Protein AF-A0A165XAU0-F1 (afdb_monomer)

Solvent-accessible surface area (backbone atoms only — not comparable to full-atom values): 6701 Å² total; per-residue (Å²): 110,73,64,59,59,51,52,46,55,53,52,50,53,55,45,64,75,56,55,39,90,83,58,36,42,53,54,68,61,39,50,52,51,51,55,51,48,55,46,51,44,26,53,70,57,78,36,77,82,84,72,88,49,57,81,62,61,66,69,46,90,59,68,59,83,69,50,54,63,52,51,51,50,26,71,75,38,46,36,37,52,65,27,52,52,53,53,51,51,51,53,57,48,43,51,53,51,52,54,53,50,51,52,53,54,53,52,53,52,57,54,57,65,62,76,76,112

Organism: NCBI:txid33936

Secondary structure (DSSP, 8-state):
-HHHHHHHHHHHHHHHHH-BTTTBPPHHHHHHHHHHHHHHHHHHTT-------HHHHTT-SS--TTHHHHHHHHHH-T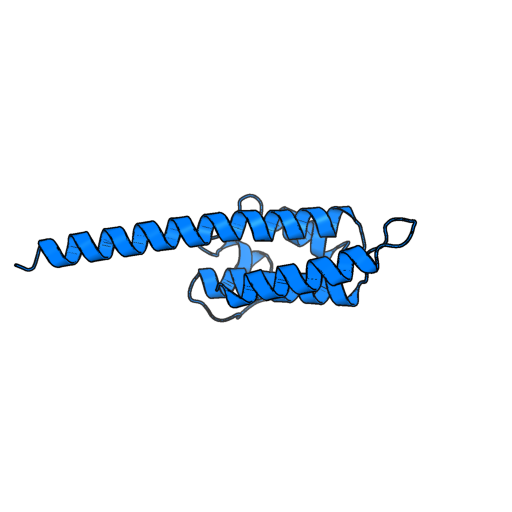TBHHHHHHHHHHHHHHHHHHHHHHHHHHHHHHHHTTS--

Sequence (117 aa):
MPKLFKQWKEIQTEIQRTITKPFKMDRQKMMTGICLYIQLLYWLNEKPVHSLQLDEIKKLDIAPVNIEDRLTFILKKPTQYHAYIQLNELFTETEKLFYKHQAIKKAKQKGASKNSG

InterPro domains:
  IPR048427 YpoC-like [PF21747] (1-106)

pLDDT: mean 90.18, std 9.64, range [44.5, 97.5]

Mean predicted aligned error: 5.05 Å

Radius of gyration: 16.58 Å; Cα contacts (8 Å, |Δi|>4): 100; chains: 1; bounding box: 41×24×54 Å

Structure (mmCIF, N/CA/C/O backbone):
data_AF-A0A165XAU0-F1
#
_entry.id   AF-A0A165XAU0-F1
#
loop_
_atom_site.group_PDB
_atom_site.id
_atom_site.type_symbol
_atom_site.label_atom_id
_atom_site.label_alt_id
_atom_site.label_comp_id
_atom_site.label_asym_id
_atom_site.label_entity_id
_atom_site.label_seq_id
_atom_site.pdbx_PDB_ins_code
_atom_site.Cartn_x
_atom_site.Cartn_y
_atom_site.Cartn_z
_atom_site.occupancy
_atom_site.B_iso_or_equiv
_atom_site.auth_seq_id
_atom_site.auth_comp_id
_atom_site.auth_asym_id
_atom_site.auth_atom_id
_atom_site.pdbx_PDB_model_num
ATOM 1 N N . MET A 1 1 ? 0.269 3.967 11.991 1.00 78.00 1 MET A N 1
ATOM 2 C CA . MET A 1 1 ? -0.138 4.476 10.662 1.00 78.00 1 MET A CA 1
ATOM 3 C C . MET A 1 1 ? 0.683 5.626 10.110 1.00 78.00 1 MET A C 1
ATOM 5 O O . MET A 1 1 ? 1.213 5.431 9.024 1.00 78.00 1 MET A O 1
ATOM 9 N N . PRO A 1 2 ? 0.886 6.762 10.806 1.00 82.44 2 PRO A N 1
ATOM 10 C CA . PRO A 1 2 ? 1.657 7.886 10.249 1.00 82.44 2 PRO A CA 1
ATOM 11 C C . PRO A 1 2 ? 3.062 7.503 9.750 1.00 82.44 2 PRO A C 1
ATOM 13 O O . PRO A 1 2 ? 3.530 8.020 8.741 1.00 82.44 2 PRO A O 1
ATOM 16 N N . LYS A 1 3 ? 3.706 6.528 10.412 1.00 90.62 3 LYS A N 1
ATOM 17 C CA . LYS A 1 3 ? 5.005 5.976 10.003 1.00 90.62 3 LYS A CA 1
ATOM 18 C C . LYS A 1 3 ? 4.988 5.346 8.602 1.00 90.62 3 LYS A C 1
ATOM 20 O O . LYS A 1 3 ? 5.909 5.603 7.842 1.00 90.62 3 LYS A O 1
ATOM 25 N N . LEU A 1 4 ? 3.951 4.581 8.242 1.00 90.19 4 LEU A N 1
ATOM 26 C CA . LEU A 1 4 ? 3.880 3.907 6.936 1.00 90.19 4 LEU A CA 1
ATOM 27 C C . LEU A 1 4 ? 3.724 4.926 5.797 1.00 90.19 4 LEU A C 1
ATOM 29 O O . LEU A 1 4 ? 4.402 4.819 4.783 1.00 90.19 4 LEU A O 1
ATOM 33 N N . PHE A 1 5 ? 2.908 5.968 5.989 1.00 91.25 5 PHE A N 1
ATOM 34 C CA . PHE A 1 5 ? 2.801 7.065 5.020 1.00 91.25 5 PHE A CA 1
ATOM 35 C C . PHE A 1 5 ? 4.117 7.835 4.873 1.00 91.25 5 PHE A C 1
ATOM 37 O O . PHE A 1 5 ? 4.505 8.191 3.762 1.00 91.25 5 PHE A O 1
ATOM 44 N N . LYS A 1 6 ? 4.837 8.0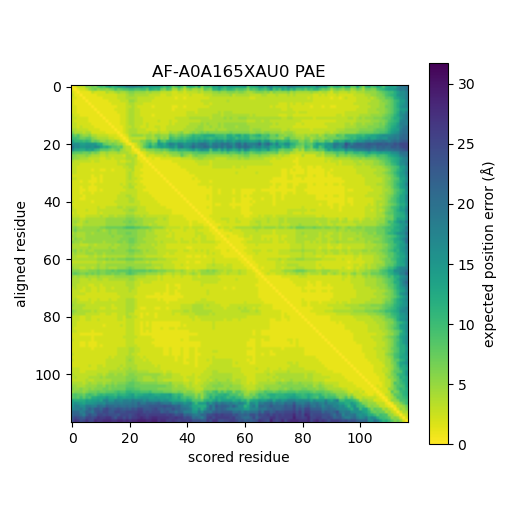61 5.979 1.00 93.94 6 LYS A N 1
ATOM 45 C CA . LYS A 1 6 ? 6.168 8.679 5.942 1.00 93.94 6 LYS A CA 1
ATOM 46 C C . LYS A 1 6 ? 7.163 7.823 5.147 1.00 93.94 6 LYS A C 1
ATOM 48 O O . LYS A 1 6 ? 7.823 8.350 4.259 1.00 93.94 6 LYS A O 1
ATOM 53 N N . GLN A 1 7 ? 7.207 6.516 5.407 1.00 94.50 7 GLN A N 1
ATOM 54 C CA . GLN A 1 7 ? 8.068 5.582 4.674 1.00 94.50 7 GLN A CA 1
ATOM 55 C C . GLN A 1 7 ? 7.739 5.554 3.177 1.00 94.50 7 GLN A C 1
ATOM 57 O O . GLN A 1 7 ? 8.646 5.506 2.352 1.00 94.50 7 GLN A O 1
ATOM 62 N N . TRP A 1 8 ? 6.457 5.646 2.805 1.00 95.88 8 TRP A N 1
ATOM 63 C CA . TRP A 1 8 ? 6.083 5.758 1.396 1.00 95.88 8 TRP A CA 1
ATOM 64 C C . TRP A 1 8 ? 6.638 7.035 0.762 1.00 95.88 8 TRP A C 1
ATOM 66 O O . TRP A 1 8 ? 7.215 6.963 -0.315 1.00 95.88 8 TRP A O 1
ATOM 76 N N . LYS A 1 9 ? 6.542 8.190 1.434 1.00 94.38 9 LYS A N 1
ATOM 77 C CA . LYS A 1 9 ? 7.098 9.462 0.928 1.00 94.38 9 LYS A CA 1
ATOM 78 C C . LYS A 1 9 ? 8.619 9.402 0.730 1.00 94.38 9 LYS A C 1
ATOM 80 O O . LYS A 1 9 ? 9.134 9.959 -0.241 1.00 94.38 9 LYS A O 1
ATOM 85 N N . GLU A 1 10 ? 9.330 8.711 1.617 1.00 94.38 10 GLU A N 1
ATOM 86 C CA . GLU A 1 10 ? 10.775 8.469 1.498 1.00 94.38 10 GLU A CA 1
ATOM 87 C C . GLU A 1 10 ? 11.083 7.613 0.257 1.00 94.38 10 GLU A C 1
ATOM 89 O O . GLU A 1 10 ? 11.812 8.057 -0.631 1.00 94.38 10 GLU A O 1
ATOM 94 N N . ILE A 1 11 ? 10.425 6.455 0.120 1.00 92.62 11 ILE A N 1
ATOM 95 C CA . ILE A 1 11 ? 10.565 5.566 -1.048 1.00 92.62 11 ILE A CA 1
ATOM 96 C C . ILE A 1 11 ? 10.186 6.292 -2.342 1.00 92.62 11 ILE A C 1
ATOM 98 O O . ILE A 1 11 ? 10.890 6.185 -3.341 1.00 92.62 11 ILE A O 1
ATOM 102 N N . GLN A 1 12 ? 9.100 7.065 -2.337 1.00 91.75 12 GLN A N 1
ATOM 103 C CA . GLN A 1 12 ? 8.640 7.843 -3.483 1.00 91.75 12 GLN A CA 1
ATOM 104 C C . GLN A 1 12 ? 9.726 8.806 -3.970 1.00 91.75 12 GLN A C 1
ATOM 106 O O . GLN A 1 12 ? 9.960 8.913 -5.173 1.00 91.75 12 GLN A O 1
ATOM 111 N N . THR A 1 13 ? 10.407 9.480 -3.043 1.00 91.75 13 THR A N 1
ATOM 112 C CA . THR A 1 13 ? 11.494 10.411 -3.362 1.00 91.75 13 THR A CA 1
ATOM 113 C C . THR A 1 13 ? 12.665 9.680 -4.020 1.00 91.75 13 THR A C 1
ATOM 115 O O . THR A 1 13 ? 13.217 10.145 -5.016 1.00 91.75 13 THR A O 1
ATOM 118 N N . GLU A 1 14 ? 13.036 8.506 -3.510 1.00 90.25 14 GLU A N 1
ATOM 119 C CA . GLU A 1 14 ? 14.095 7.681 -4.103 1.00 90.25 14 GLU A CA 1
ATOM 120 C C . GLU A 1 14 ? 13.717 7.123 -5.476 1.00 90.25 14 GLU A C 1
ATOM 122 O O . GLU A 1 14 ? 14.539 7.087 -6.394 1.00 90.25 14 GLU A O 1
ATOM 127 N N . ILE A 1 15 ? 12.464 6.697 -5.627 1.00 87.69 15 ILE A N 1
ATOM 128 C CA . ILE A 1 15 ? 11.911 6.243 -6.895 1.00 87.69 15 ILE A CA 1
ATOM 129 C C . ILE A 1 15 ? 12.033 7.369 -7.921 1.00 87.69 15 ILE A C 1
ATOM 131 O O . ILE A 1 15 ? 12.637 7.160 -8.965 1.00 87.69 15 ILE A O 1
ATOM 135 N N . GLN A 1 16 ? 11.546 8.571 -7.602 1.00 87.88 16 GLN A N 1
ATOM 136 C CA . GLN A 1 16 ? 11.575 9.729 -8.499 1.00 87.88 16 GLN A CA 1
ATOM 137 C C . GLN A 1 16 ? 12.996 10.106 -8.940 1.00 8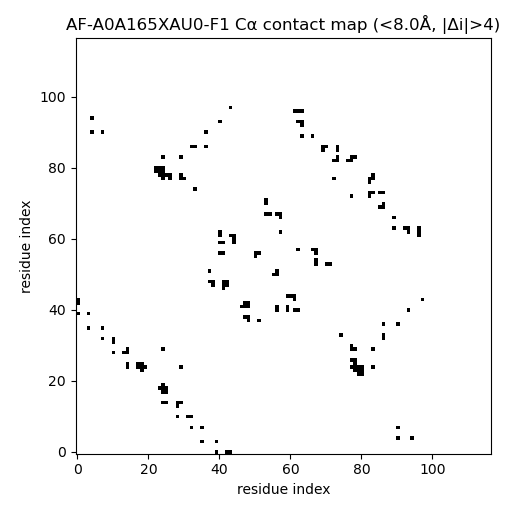7.88 16 GLN A C 1
ATOM 139 O O . GLN A 1 16 ? 13.200 10.441 -10.103 1.00 87.88 16 GLN A O 1
ATOM 144 N N . ARG A 1 17 ? 13.988 9.982 -8.049 1.00 87.62 17 ARG A N 1
ATOM 145 C CA . ARG A 1 17 ? 15.410 10.219 -8.366 1.00 87.62 17 ARG A CA 1
ATOM 146 C C . ARG A 1 17 ? 16.010 9.194 -9.328 1.00 87.62 17 ARG A C 1
ATOM 148 O O . ARG A 1 17 ? 17.012 9.484 -9.968 1.00 87.62 17 ARG A O 1
ATOM 155 N N . THR A 1 18 ? 15.435 7.996 -9.398 1.00 83.31 18 THR A N 1
ATOM 156 C CA . THR A 1 18 ? 15.967 6.866 -10.175 1.00 83.31 18 THR A CA 1
ATOM 157 C C . THR A 1 18 ? 15.164 6.572 -11.442 1.00 83.31 18 THR A C 1
ATOM 159 O O . THR A 1 18 ? 15.521 5.655 -12.181 1.00 83.31 18 THR A O 1
ATOM 162 N N . ILE A 1 19 ? 14.116 7.355 -11.736 1.00 80.50 19 ILE A N 1
ATOM 163 C CA . ILE A 1 19 ? 13.366 7.251 -12.994 1.00 80.50 19 ILE A CA 1
ATOM 164 C C . ILE A 1 19 ? 14.304 7.600 -14.149 1.00 80.50 19 ILE A C 1
ATOM 166 O O . ILE A 1 19 ? 14.674 8.756 -14.349 1.00 80.50 19 ILE A O 1
ATOM 170 N N . THR A 1 20 ? 14.661 6.596 -14.943 1.00 74.12 20 THR A N 1
ATOM 171 C CA . THR A 1 20 ? 15.450 6.771 -16.164 1.00 74.12 20 THR A CA 1
ATOM 172 C C . THR A 1 20 ? 14.560 6.627 -17.389 1.00 74.12 20 THR A C 1
ATOM 174 O O . THR A 1 20 ? 13.584 5.871 -17.384 1.00 74.12 20 THR A O 1
ATOM 177 N N . LYS A 1 21 ? 14.881 7.359 -18.465 1.00 69.50 21 LYS A N 1
ATOM 178 C CA . LYS A 1 21 ? 14.269 7.094 -19.772 1.00 69.50 21 LYS A CA 1
ATOM 179 C C . LYS A 1 21 ? 14.712 5.699 -20.240 1.00 69.50 21 LYS A C 1
ATOM 181 O O . LYS A 1 21 ? 15.911 5.429 -20.193 1.00 69.50 21 LYS A O 1
ATOM 186 N N . PRO A 1 22 ? 13.797 4.833 -20.710 1.00 71.06 22 PRO A N 1
ATOM 187 C CA . PRO A 1 22 ? 12.355 5.038 -20.898 1.00 71.06 22 PRO A CA 1
ATOM 188 C C . PRO A 1 22 ? 11.542 4.734 -19.622 1.00 71.06 22 PRO A C 1
ATOM 190 O O . PRO A 1 22 ? 11.306 3.567 -19.336 1.00 71.06 22 PRO A O 1
ATOM 193 N N . PHE A 1 23 ? 11.122 5.774 -18.881 1.00 80.31 23 PHE A N 1
ATOM 194 C CA . PHE A 1 23 ? 10.323 5.774 -17.634 1.00 80.31 23 PHE A CA 1
ATOM 195 C C . PHE A 1 23 ? 10.209 4.433 -16.885 1.00 80.31 23 PHE A C 1
ATOM 197 O O . PHE A 1 23 ? 9.111 3.957 -16.579 1.00 80.31 23 PHE A O 1
ATOM 204 N N . LYS A 1 24 ? 11.352 3.804 -16.606 1.00 84.69 24 LYS A N 1
ATOM 205 C CA . LYS A 1 24 ? 11.398 2.484 -15.984 1.00 84.69 24 LYS A CA 1
ATOM 206 C C . LYS A 1 24 ? 11.617 2.673 -14.498 1.00 84.69 24 LYS A C 1
ATOM 208 O O . LYS A 1 24 ? 12.567 3.334 -14.085 1.00 84.69 24 LYS A O 1
ATOM 213 N N . MET A 1 25 ? 10.733 2.088 -13.702 1.00 88.19 25 MET A N 1
ATOM 214 C CA . MET A 1 25 ? 10.821 2.184 -12.252 1.00 88.19 25 MET A CA 1
ATOM 215 C C . MET A 1 25 ? 11.827 1.164 -11.716 1.00 88.19 25 MET A C 1
ATOM 217 O O . MET A 1 25 ? 11.899 0.030 -12.203 1.00 88.19 25 MET A O 1
ATOM 221 N N . ASP A 1 26 ? 12.561 1.550 -10.675 1.00 91.19 26 ASP A N 1
ATOM 222 C CA . ASP A 1 26 ? 13.392 0.634 -9.896 1.00 91.19 26 ASP A CA 1
ATOM 223 C C . ASP A 1 26 ? 12.514 -0.471 -9.288 1.00 91.19 26 ASP A C 1
ATOM 225 O O . ASP A 1 26 ? 11.614 -0.213 -8.482 1.00 91.19 26 ASP A O 1
ATOM 229 N N . ARG A 1 27 ? 12.773 -1.720 -9.693 1.00 92.00 27 ARG A N 1
ATOM 230 C CA . ARG A 1 27 ? 11.977 -2.878 -9.273 1.00 92.00 27 ARG A CA 1
ATOM 231 C C . ARG A 1 27 ? 12.019 -3.074 -7.764 1.00 92.00 27 ARG A C 1
ATOM 233 O O . ARG A 1 27 ? 10.986 -3.380 -7.178 1.00 92.00 27 ARG A O 1
ATOM 240 N N . GLN A 1 28 ? 13.186 -2.919 -7.146 1.00 93.19 28 GLN A N 1
ATOM 241 C CA . GLN A 1 28 ? 13.347 -3.156 -5.718 1.00 93.19 28 GLN A CA 1
ATOM 242 C C . GLN A 1 28 ? 12.538 -2.135 -4.922 1.00 93.19 28 GLN A C 1
ATOM 244 O O . GLN A 1 28 ? 11.770 -2.514 -4.042 1.00 93.19 28 GLN A O 1
ATOM 249 N N . LYS A 1 29 ? 12.632 -0.852 -5.282 1.00 93.62 29 LYS A N 1
ATOM 250 C CA . LYS A 1 29 ? 11.871 0.214 -4.618 1.00 93.62 29 LYS A CA 1
ATOM 251 C C . LYS A 1 29 ? 10.364 0.056 -4.818 1.00 93.62 29 LYS A C 1
ATOM 253 O O . LYS A 1 29 ? 9.602 0.215 -3.866 1.00 93.62 29 LYS A O 1
ATOM 258 N N . MET A 1 30 ? 9.934 -0.324 -6.022 1.00 95.75 30 MET A N 1
ATOM 259 C CA . MET A 1 30 ? 8.525 -0.607 -6.306 1.00 95.75 30 MET A CA 1
ATOM 260 C C . MET A 1 30 ? 7.995 -1.778 -5.479 1.00 95.75 30 MET A C 1
ATOM 262 O O . MET A 1 30 ? 6.936 -1.656 -4.868 1.00 95.75 30 MET A O 1
ATOM 266 N N . MET A 1 31 ? 8.743 -2.880 -5.381 1.00 96.06 31 MET A N 1
ATOM 267 C CA . MET A 1 31 ? 8.355 -4.010 -4.531 1.00 96.06 31 MET A CA 1
ATOM 268 C C . MET A 1 31 ? 8.286 -3.618 -3.053 1.00 96.06 31 MET A C 1
ATOM 270 O O . MET A 1 31 ? 7.322 -3.980 -2.381 1.00 96.06 31 MET A O 1
ATOM 274 N N . THR A 1 32 ? 9.239 -2.825 -2.554 1.00 96.06 32 THR A N 1
ATOM 275 C CA . THR A 1 32 ? 9.180 -2.286 -1.186 1.00 96.06 32 THR A CA 1
ATOM 276 C C . THR A 1 32 ? 7.914 -1.453 -0.973 1.00 96.06 32 THR A C 1
ATOM 278 O O . THR A 1 32 ? 7.226 -1.639 0.030 1.00 96.06 32 THR A O 1
ATOM 281 N N . GLY A 1 33 ? 7.560 -0.587 -1.927 1.00 96.75 33 GLY A N 1
ATOM 282 C CA . GLY A 1 33 ? 6.325 0.198 -1.892 1.00 96.75 33 GLY A CA 1
ATOM 283 C C . GLY A 1 33 ? 5.061 -0.667 -1.854 1.00 96.75 33 GLY A C 1
ATOM 284 O O . GLY A 1 33 ? 4.167 -0.413 -1.051 1.00 96.75 33 GLY A O 1
ATOM 285 N N . ILE A 1 34 ? 5.005 -1.729 -2.662 1.00 97.06 34 ILE A N 1
ATOM 286 C CA . ILE A 1 34 ? 3.886 -2.685 -2.685 1.00 97.06 34 ILE A CA 1
ATOM 287 C C . ILE A 1 34 ? 3.754 -3.403 -1.336 1.00 97.06 34 ILE A C 1
ATOM 289 O O . ILE A 1 34 ? 2.667 -3.445 -0.762 1.00 97.06 34 ILE A O 1
ATOM 293 N N . CYS A 1 35 ? 4.855 -3.925 -0.788 1.00 96.00 35 CYS A N 1
ATOM 294 C CA . CYS A 1 35 ? 4.853 -4.582 0.521 1.00 96.00 35 CYS A CA 1
ATOM 295 C C . CYS A 1 35 ? 4.414 -3.628 1.638 1.00 96.00 35 CYS A C 1
ATOM 297 O O . CYS A 1 35 ? 3.678 -4.020 2.545 1.00 96.00 35 CYS A O 1
ATOM 299 N N . LEU A 1 36 ? 4.863 -2.371 1.585 1.00 96.75 36 LEU A N 1
ATOM 300 C CA . LEU A 1 36 ? 4.464 -1.331 2.529 1.00 96.75 36 LEU A CA 1
ATOM 301 C C . LEU A 1 36 ? 2.963 -1.034 2.433 1.00 96.75 36 LEU A C 1
ATOM 303 O O . LEU A 1 36 ? 2.297 -0.851 3.452 1.00 96.75 36 LEU A O 1
ATOM 307 N N . TYR A 1 37 ? 2.426 -1.027 1.217 1.00 97.50 37 TYR A N 1
ATOM 308 C CA . TYR A 1 37 ? 1.017 -0.771 0.973 1.00 97.50 37 TYR A CA 1
ATOM 309 C C . TYR A 1 37 ? 0.112 -1.912 1.457 1.00 97.50 37 TYR A C 1
ATOM 311 O O . TYR A 1 37 ? -0.898 -1.665 2.113 1.00 97.50 37 TYR A O 1
ATOM 319 N N . ILE A 1 38 ? 0.495 -3.170 1.222 1.00 96.44 38 ILE A N 1
ATOM 320 C CA . ILE A 1 38 ? -0.253 -4.327 1.740 1.00 96.44 38 ILE A CA 1
ATOM 321 C C . ILE A 1 38 ? -0.278 -4.301 3.272 1.00 96.44 38 ILE A C 1
ATOM 323 O O . ILE A 1 38 ? -1.336 -4.472 3.876 1.00 96.44 38 ILE A O 1
ATOM 327 N N . GLN A 1 39 ? 0.859 -4.008 3.913 1.00 95.81 39 GLN A N 1
ATOM 328 C CA . GLN A 1 39 ? 0.904 -3.801 5.362 1.00 95.81 39 GLN A CA 1
ATOM 329 C C . GLN A 1 39 ? -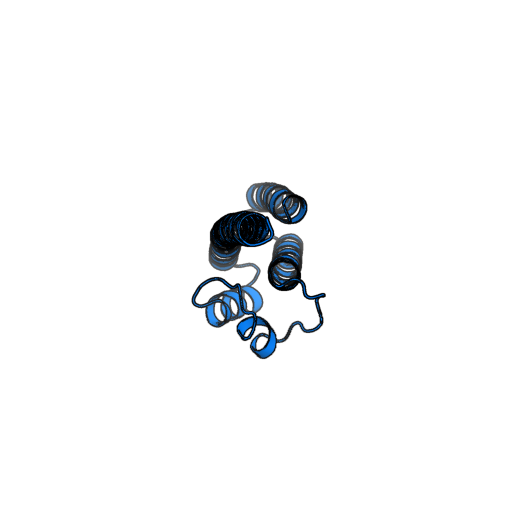0.066 -2.697 5.792 1.00 95.81 39 GLN A C 1
ATOM 331 O O . GLN A 1 39 ? -0.863 -2.910 6.702 1.00 95.81 39 GLN A O 1
ATOM 336 N N . LEU A 1 40 ? -0.032 -1.537 5.130 1.00 96.06 40 LEU A N 1
ATOM 337 C CA . LEU A 1 40 ? -0.934 -0.425 5.420 1.00 96.06 40 LEU A CA 1
ATOM 338 C C . LEU A 1 40 ? -2.410 -0.851 5.382 1.00 96.06 40 LEU A C 1
ATOM 340 O O . LEU A 1 40 ? -3.152 -0.486 6.289 1.00 96.06 40 LEU A O 1
ATOM 344 N N . LEU A 1 41 ? -2.837 -1.631 4.387 1.00 95.81 41 LEU A N 1
ATOM 345 C CA . LEU A 1 41 ? -4.217 -2.118 4.308 1.00 95.81 41 LEU A CA 1
ATOM 346 C C . LEU A 1 41 ? -4.591 -3.002 5.503 1.00 95.81 41 LEU A C 1
ATOM 348 O O . LEU A 1 41 ? -5.604 -2.752 6.153 1.00 95.81 41 LEU A O 1
ATOM 352 N N . TYR A 1 42 ? -3.770 -3.996 5.841 1.00 96.50 42 TYR A N 1
ATOM 353 C CA . TYR A 1 42 ? -4.064 -4.890 6.967 1.00 96.50 42 TYR A CA 1
ATOM 354 C C . TYR A 1 42 ? -4.102 -4.151 8.302 1.00 96.50 42 TYR A C 1
ATOM 356 O O . TYR A 1 42 ? -5.084 -4.250 9.040 1.00 96.50 42 TYR A O 1
ATOM 364 N N . TRP A 1 43 ? -3.089 -3.325 8.573 1.00 94.88 43 TRP A N 1
ATOM 365 C CA . TRP A 1 43 ? -3.036 -2.538 9.802 1.00 94.88 43 TRP A CA 1
ATOM 366 C C . TRP A 1 43 ? -4.202 -1.548 9.907 1.00 94.88 43 TRP A C 1
ATOM 368 O O . TRP A 1 43 ? -4.614 -1.216 11.017 1.00 94.88 43 TRP A O 1
ATOM 378 N N . LEU A 1 44 ? -4.741 -1.056 8.780 1.00 94.19 44 LEU A N 1
ATOM 379 C CA . LEU A 1 44 ? -5.873 -0.119 8.779 1.00 94.19 44 LEU A CA 1
ATOM 380 C C . LEU A 1 44 ? -7.145 -0.806 9.258 1.00 94.19 44 LEU A C 1
ATOM 382 O O . LEU A 1 44 ? -7.982 -0.182 9.900 1.00 94.19 44 LEU A O 1
ATOM 386 N N . ASN A 1 45 ? -7.234 -2.098 8.977 1.00 94.69 45 ASN A N 1
ATOM 387 C CA . ASN A 1 45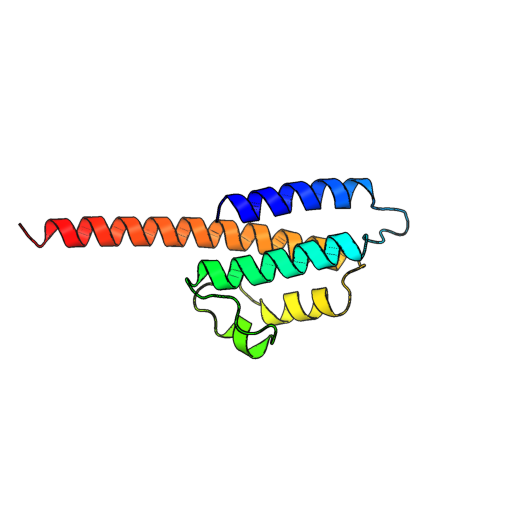 ? -8.311 -2.981 9.381 1.00 94.69 45 ASN A CA 1
ATOM 388 C C . ASN A 1 45 ? -8.036 -3.657 10.732 1.00 94.69 45 ASN A C 1
ATOM 390 O O . ASN A 1 45 ? -8.693 -4.640 11.054 1.00 94.69 45 ASN A O 1
ATOM 394 N N . GLU A 1 46 ? -7.054 -3.162 11.499 1.00 93.69 46 GLU A N 1
ATOM 395 C CA . GLU A 1 46 ? -6.659 -3.692 12.812 1.00 93.69 46 GLU A CA 1
ATOM 396 C C . GLU A 1 46 ? -6.303 -5.197 12.775 1.00 93.69 46 GLU A C 1
ATOM 398 O O . GLU A 1 46 ? -6.426 -5.910 13.769 1.00 93.69 46 GLU A O 1
ATOM 403 N N . LYS A 1 47 ? -5.826 -5.685 11.621 1.00 94.31 47 LYS A N 1
ATOM 404 C CA . LYS A 1 47 ? -5.434 -7.082 11.390 1.00 94.31 47 LYS A CA 1
ATOM 405 C C . LYS A 1 47 ? -3.926 -7.167 11.119 1.00 94.31 47 LYS A C 1
ATOM 407 O O . LYS A 1 47 ? -3.382 -6.293 10.440 1.00 94.31 47 LYS A O 1
ATOM 412 N N . PRO A 1 48 ? -3.224 -8.212 11.592 1.00 93.75 48 PRO A N 1
ATOM 413 C CA . PRO A 1 48 ? -1.892 -8.509 11.084 1.00 93.75 48 PRO A CA 1
ATOM 414 C C . PRO A 1 48 ? -1.979 -8.955 9.618 1.00 93.75 48 PRO A C 1
ATOM 416 O O . PRO A 1 48 ? -3.011 -9.461 9.159 1.00 93.75 48 PRO A O 1
ATOM 419 N N . VAL A 1 49 ? -0.874 -8.800 8.886 1.00 94.69 49 VAL A N 1
ATOM 420 C CA . VAL A 1 49 ? -0.754 -9.370 7.539 1.00 94.69 49 VAL A CA 1
ATOM 421 C C . VAL A 1 49 ? -0.779 -10.890 7.665 1.00 94.69 49 VAL A C 1
ATOM 423 O O . VAL A 1 49 ? 0.154 -11.478 8.203 1.00 94.69 49 VAL A O 1
ATOM 426 N N . HIS A 1 50 ? -1.845 -11.515 7.176 1.00 91.00 50 HIS A N 1
ATOM 427 C CA . HIS A 1 50 ? -2.021 -12.970 7.222 1.00 91.00 50 HIS A CA 1
ATOM 428 C C . HIS A 1 50 ? -2.116 -13.603 5.830 1.00 91.00 50 HIS A C 1
ATOM 430 O O . HIS A 1 50 ? -1.979 -14.815 5.700 1.00 91.00 50 HIS A O 1
ATOM 436 N N . SER A 1 51 ? -2.326 -12.800 4.783 1.00 92.19 51 SER A N 1
ATOM 437 C CA . SER A 1 51 ? -2.375 -13.273 3.402 1.00 92.19 51 SER A CA 1
ATOM 438 C C . SER A 1 51 ? -1.870 -12.205 2.435 1.00 92.19 51 SER A C 1
ATOM 440 O O . SER A 1 51 ? -2.055 -11.008 2.649 1.00 92.19 51 SER A O 1
ATOM 442 N N . LEU A 1 52 ? -1.246 -12.640 1.343 1.00 91.38 52 LEU A N 1
ATOM 443 C CA . LEU A 1 52 ? -0.913 -11.788 0.195 1.00 91.38 52 LEU A CA 1
ATOM 444 C C . LEU A 1 52 ? -1.863 -12.025 -0.989 1.00 91.38 52 LEU A C 1
ATOM 446 O O . LEU A 1 52 ? -1.679 -11.438 -2.053 1.00 91.38 52 LEU A O 1
ATOM 450 N N . GLN A 1 53 ? -2.860 -12.898 -0.822 1.00 92.12 53 GLN A N 1
ATOM 451 C CA . GLN A 1 53 ? -3.837 -13.191 -1.862 1.00 92.12 53 GLN A CA 1
ATOM 452 C C . GLN A 1 53 ? -4.816 -12.026 -2.014 1.00 92.12 53 GLN A C 1
ATOM 454 O O . GLN A 1 53 ? -5.360 -11.520 -1.030 1.00 92.12 53 GLN A O 1
ATOM 459 N N . LEU A 1 54 ? -5.065 -11.621 -3.260 1.00 90.12 54 LEU A N 1
ATOM 460 C CA . LEU A 1 54 ? -5.969 -10.511 -3.572 1.00 90.12 54 LEU A CA 1
ATOM 461 C C . LEU A 1 54 ? -7.406 -10.783 -3.112 1.00 90.12 54 LEU A C 1
ATOM 463 O O . LEU A 1 54 ? -8.075 -9.858 -2.655 1.00 90.12 54 LEU A O 1
ATOM 467 N N . ASP A 1 55 ? -7.834 -12.047 -3.139 1.00 90.56 55 ASP A N 1
ATOM 468 C CA . ASP A 1 55 ? -9.151 -12.474 -2.656 1.00 90.56 55 ASP A CA 1
ATOM 469 C C . ASP A 1 55 ? -9.356 -12.249 -1.155 1.00 90.56 55 ASP A C 1
ATOM 471 O O . ASP A 1 55 ? -10.487 -12.047 -0.722 1.00 90.56 55 ASP A O 1
ATOM 475 N N . GLU A 1 56 ? -8.285 -12.247 -0.362 1.00 92.94 56 GLU A N 1
ATOM 476 C CA . GLU A 1 56 ? -8.352 -11.915 1.064 1.00 92.94 56 GLU A CA 1
ATOM 477 C C . GLU A 1 56 ? -8.259 -10.403 1.285 1.00 92.94 56 GLU A C 1
ATOM 479 O O . GLU A 1 56 ? -8.995 -9.836 2.091 1.00 92.94 56 GLU A O 1
ATOM 484 N N . ILE A 1 57 ? -7.417 -9.716 0.508 1.00 92.25 57 ILE A N 1
ATOM 485 C CA . ILE A 1 57 ? -7.259 -8.259 0.593 1.00 92.25 57 ILE A CA 1
ATOM 486 C C . ILE A 1 57 ? -8.564 -7.534 0.231 1.00 92.25 57 ILE A C 1
ATOM 488 O O . ILE A 1 57 ? -8.913 -6.551 0.882 1.00 92.25 57 ILE A O 1
ATOM 492 N N . LYS A 1 58 ? -9.321 -8.014 -0.764 1.00 90.31 58 LYS A N 1
ATOM 493 C CA . LYS A 1 58 ? -10.594 -7.389 -1.167 1.00 90.31 58 LYS A CA 1
ATOM 494 C C . LYS A 1 58 ? -11.721 -7.548 -0.143 1.00 90.31 58 LYS A C 1
ATOM 496 O O . LYS A 1 58 ? -12.703 -6.819 -0.215 1.00 90.31 58 LYS A O 1
ATOM 501 N N . LYS A 1 59 ? -11.580 -8.479 0.808 1.00 92.38 59 LYS A N 1
ATOM 502 C CA . LYS A 1 59 ? -12.526 -8.687 1.917 1.00 92.38 59 LYS A CA 1
ATOM 503 C C . LYS A 1 59 ? -12.262 -7.753 3.104 1.00 92.38 59 LYS A C 1
ATOM 505 O O . LYS A 1 59 ? -12.964 -7.835 4.107 1.00 92.38 59 LYS A O 1
ATOM 510 N N . LEU A 1 60 ? -11.231 -6.9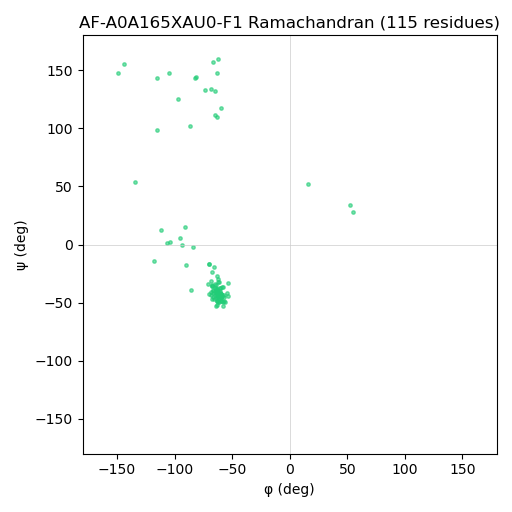08 3.040 1.00 94.25 60 LEU A N 1
ATOM 511 C CA . LEU A 1 60 ? -10.958 -5.921 4.081 1.00 94.25 60 LEU A CA 1
ATOM 512 C C . LEU A 1 60 ? -12.049 -4.841 4.106 1.00 94.25 60 LEU A C 1
ATOM 514 O O . LEU A 1 60 ? -12.399 -4.277 3.073 1.00 94.25 60 LEU A O 1
ATOM 518 N N . ASP A 1 61 ? -12.539 -4.522 5.304 1.00 93.31 61 ASP A N 1
ATOM 519 C CA . ASP A 1 61 ? -13.655 -3.591 5.516 1.00 93.31 61 ASP A CA 1
ATOM 520 C C . ASP A 1 61 ? -13.315 -2.152 5.093 1.00 93.31 61 ASP A C 1
ATOM 522 O O . ASP A 1 61 ? -14.165 -1.392 4.626 1.00 93.31 61 ASP A O 1
ATOM 526 N N . ILE A 1 62 ? -12.054 -1.759 5.271 1.00 93.44 62 ILE A N 1
ATOM 527 C CA . ILE A 1 62 ? -11.522 -0.442 4.939 1.00 93.44 62 ILE A CA 1
ATOM 528 C C . ILE A 1 62 ? -10.480 -0.606 3.835 1.00 93.44 62 ILE A C 1
ATOM 530 O O . ILE A 1 62 ? -9.311 -0.902 4.099 1.00 93.44 62 ILE A O 1
ATOM 534 N N . ALA A 1 63 ? -10.899 -0.362 2.598 1.00 93.25 63 ALA A N 1
ATOM 535 C CA . ALA A 1 63 ? -10.038 -0.370 1.424 1.00 93.25 63 ALA A CA 1
ATOM 536 C C . ALA A 1 63 ? -10.472 0.711 0.416 1.00 93.25 63 ALA A C 1
ATOM 538 O O . ALA A 1 63 ? -11.635 1.129 0.419 1.00 93.25 63 ALA A O 1
ATOM 539 N N . PRO A 1 64 ? -9.561 1.188 -0.451 1.00 92.88 64 PRO A N 1
ATOM 540 C CA . PRO A 1 64 ? -9.936 2.008 -1.596 1.00 92.88 64 PRO A CA 1
ATOM 541 C C . PRO A 1 64 ? -10.849 1.271 -2.580 1.00 92.88 64 PRO A C 1
ATOM 543 O O . PRO A 1 64 ? -10.856 0.043 -2.650 1.00 92.88 64 PRO A O 1
ATOM 546 N N . VAL A 1 65 ? -11.574 2.029 -3.401 1.00 86.44 65 VAL A N 1
ATOM 547 C CA . VAL A 1 65 ? -12.398 1.461 -4.481 1.00 86.44 65 VAL A CA 1
ATOM 548 C C . VAL A 1 65 ? -11.521 0.734 -5.509 1.00 86.44 65 VAL A C 1
ATOM 550 O O . VAL A 1 65 ? -10.379 1.131 -5.734 1.00 86.44 65 VAL A O 1
ATOM 553 N N . ASN A 1 66 ? -12.019 -0.330 -6.140 1.00 89.25 66 ASN A N 1
ATOM 554 C CA . ASN A 1 66 ? -11.299 -1.084 -7.184 1.00 89.25 66 ASN A CA 1
ATOM 555 C C . ASN A 1 66 ? -9.884 -1.542 -6.766 1.00 89.25 66 ASN A C 1
ATOM 557 O O . ASN A 1 66 ? -8.948 -1.548 -7.569 1.00 89.25 66 ASN A O 1
ATOM 561 N N . ILE A 1 67 ? -9.699 -1.879 -5.485 1.00 93.81 67 ILE A N 1
ATOM 562 C CA . ILE A 1 67 ? -8.397 -2.283 -4.939 1.00 93.81 67 ILE A CA 1
ATOM 563 C C . ILE A 1 67 ? -7.822 -3.518 -5.646 1.00 93.81 67 ILE A C 1
ATOM 565 O O . ILE A 1 67 ? -6.618 -3.587 -5.889 1.00 93.81 67 ILE A O 1
ATOM 569 N N . GLU A 1 68 ? -8.690 -4.459 -6.019 1.00 93.31 68 GLU A N 1
ATOM 570 C CA . GLU A 1 68 ? -8.336 -5.711 -6.688 1.00 93.31 68 GLU A CA 1
ATOM 571 C C . GLU A 1 68 ? -7.710 -5.462 -8.065 1.00 93.31 68 GLU A C 1
ATOM 573 O O . GLU A 1 68 ? -6.593 -5.916 -8.317 1.00 93.31 68 GLU A O 1
ATOM 578 N N . ASP A 1 69 ? -8.366 -4.676 -8.921 1.00 95.25 69 ASP A N 1
ATOM 579 C CA . ASP A 1 69 ? -7.868 -4.362 -10.266 1.00 95.25 69 ASP A CA 1
ATOM 580 C C . ASP A 1 69 ? -6.535 -3.615 -10.214 1.00 95.25 69 ASP A C 1
ATOM 582 O O . ASP A 1 69 ? -5.582 -3.949 -10.928 1.00 95.25 69 ASP A O 1
ATOM 586 N N . ARG A 1 70 ? -6.437 -2.624 -9.319 1.00 96.25 70 ARG A N 1
ATOM 587 C CA . ARG A 1 70 ? -5.234 -1.797 -9.186 1.00 96.25 70 ARG A CA 1
ATOM 588 C C . ARG A 1 70 ? -4.053 -2.599 -8.661 1.00 96.25 70 ARG A C 1
ATOM 590 O O . ARG A 1 70 ? -2.976 -2.547 -9.257 1.00 96.25 70 ARG A O 1
ATOM 597 N N . LEU A 1 71 ? -4.239 -3.394 -7.605 1.00 96.38 71 LEU A N 1
ATOM 598 C CA . LEU A 1 71 ? -3.176 -4.271 -7.110 1.00 96.38 71 LEU A CA 1
ATOM 599 C C . LEU A 1 71 ? -2.806 -5.349 -8.128 1.00 96.38 71 LEU A C 1
ATOM 601 O O . LEU A 1 71 ? -1.619 -5.623 -8.300 1.00 96.38 71 LEU A O 1
ATOM 605 N N . THR A 1 72 ? -3.777 -5.902 -8.857 1.00 96.31 72 THR A N 1
ATOM 606 C CA . THR A 1 72 ? -3.515 -6.851 -9.948 1.00 96.31 72 THR A CA 1
ATOM 607 C C . THR A 1 72 ? -2.601 -6.236 -11.002 1.00 96.31 72 THR A C 1
ATOM 609 O O . THR A 1 72 ? -1.605 -6.847 -11.397 1.00 96.31 72 THR A O 1
ATOM 612 N N . PHE A 1 73 ? -2.910 -5.020 -11.456 1.00 96.88 73 PHE A N 1
ATOM 613 C CA . PHE A 1 73 ? -2.097 -4.313 -12.439 1.00 96.88 73 PHE A CA 1
ATOM 614 C C . PHE A 1 73 ? -0.681 -4.035 -11.914 1.00 96.88 73 PHE A C 1
ATOM 616 O O . PHE A 1 73 ? 0.304 -4.378 -12.577 1.00 96.88 73 PHE A O 1
ATOM 623 N N . ILE A 1 74 ? -0.572 -3.480 -10.703 1.00 97.06 74 ILE A N 1
ATOM 624 C CA . ILE A 1 74 ? 0.709 -3.131 -10.077 1.00 97.06 74 ILE A CA 1
ATOM 625 C C . ILE A 1 74 ? 1.596 -4.370 -9.908 1.00 97.06 74 ILE A C 1
ATOM 627 O O . ILE A 1 74 ? 2.771 -4.334 -10.271 1.00 97.06 74 ILE A O 1
ATOM 631 N N . LEU A 1 75 ? 1.043 -5.483 -9.416 1.00 95.88 75 LEU A N 1
ATOM 632 C CA . LEU A 1 75 ? 1.782 -6.733 -9.208 1.00 95.88 75 LEU A CA 1
ATOM 633 C C . LEU A 1 75 ? 2.227 -7.376 -10.527 1.00 95.88 75 LEU A C 1
ATOM 635 O O . LEU A 1 75 ? 3.321 -7.935 -10.600 1.00 95.88 75 LEU A O 1
ATOM 639 N N . LYS A 1 76 ? 1.415 -7.272 -11.587 1.00 96.62 76 LYS A N 1
ATOM 640 C CA . LYS A 1 76 ? 1.770 -7.783 -12.921 1.00 96.62 76 LYS A CA 1
ATOM 641 C C . LYS A 1 76 ? 2.864 -6.955 -13.593 1.00 96.62 76 LYS A C 1
ATOM 643 O O . LYS A 1 76 ? 3.652 -7.509 -14.362 1.00 96.62 76 LYS A O 1
ATOM 648 N N . LYS A 1 77 ? 2.901 -5.637 -13.363 1.00 95.81 77 LYS A N 1
ATOM 649 C CA . LYS A 1 77 ? 3.777 -4.692 -14.079 1.00 95.81 77 LYS A CA 1
ATOM 650 C C . LYS A 1 77 ? 4.487 -3.693 -13.145 1.00 95.81 77 LYS A C 1
ATOM 652 O O . LYS A 1 77 ? 4.473 -2.495 -13.422 1.00 95.81 77 LYS A O 1
ATOM 657 N N . PRO A 1 78 ? 5.203 -4.144 -12.097 1.00 94.50 78 PRO A N 1
ATOM 658 C CA . PRO A 1 78 ? 5.694 -3.263 -11.034 1.00 94.50 78 PRO A CA 1
ATOM 659 C C . PRO A 1 78 ? 6.743 -2.249 -11.500 1.00 94.50 78 PRO A C 1
ATOM 661 O O . PRO A 1 78 ? 6.955 -1.250 -10.832 1.00 94.50 78 PRO A O 1
ATOM 664 N N . THR A 1 79 ? 7.407 -2.471 -12.639 1.00 93.31 79 THR A N 1
ATOM 665 C CA . THR A 1 79 ? 8.434 -1.554 -13.166 1.00 93.31 79 THR A CA 1
ATOM 666 C C . THR A 1 79 ? 7.895 -0.531 -14.166 1.00 93.31 79 THR A C 1
ATOM 668 O O . THR A 1 79 ? 8.677 0.248 -14.708 1.00 93.31 79 THR A O 1
ATOM 671 N N 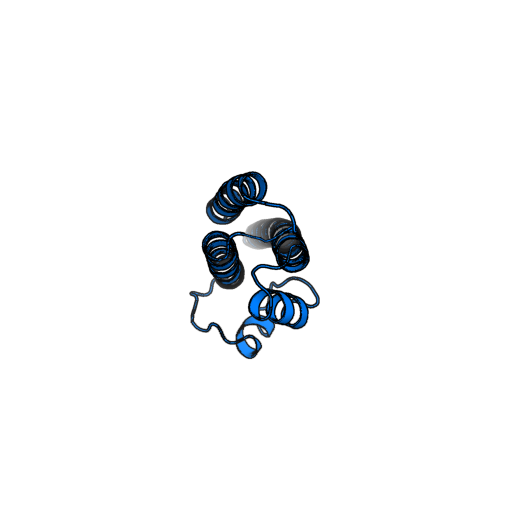. GLN A 1 80 ? 6.594 -0.551 -14.473 1.00 94.00 80 GLN A N 1
ATOM 672 C CA . GLN A 1 80 ? 5.983 0.431 -15.367 1.00 94.00 80 GLN A CA 1
ATOM 673 C C . GLN A 1 80 ? 5.647 1.714 -14.612 1.00 94.00 80 GLN A C 1
ATOM 675 O O . GLN A 1 80 ? 5.174 1.674 -13.478 1.00 94.00 80 GLN A O 1
ATOM 680 N N . TYR A 1 81 ? 5.814 2.856 -15.276 1.00 93.19 81 TYR A N 1
ATOM 681 C CA . TYR A 1 81 ? 5.465 4.158 -14.710 1.00 93.19 81 TYR A CA 1
ATOM 682 C C . TYR A 1 81 ? 4.010 4.228 -14.224 1.00 93.19 81 TYR A C 1
ATOM 684 O O . TYR A 1 81 ? 3.744 4.702 -13.123 1.00 93.19 81 TYR A O 1
ATOM 692 N N . HIS A 1 82 ? 3.066 3.664 -14.982 1.00 94.44 82 HIS A N 1
ATOM 693 C CA . HIS A 1 82 ? 1.664 3.616 -14.562 1.00 94.44 82 HIS A CA 1
ATOM 694 C C . HIS A 1 82 ? 1.450 2.819 -13.268 1.00 94.44 82 HIS A C 1
ATOM 696 O O . HIS A 1 82 ? 0.585 3.188 -12.481 1.00 94.44 82 HIS A O 1
ATOM 702 N N . ALA A 1 83 ? 2.243 1.774 -12.998 1.00 95.88 83 ALA A N 1
ATOM 703 C CA . ALA A 1 83 ? 2.142 1.038 -11.737 1.00 95.88 83 ALA A CA 1
ATOM 704 C C . ALA A 1 83 ? 2.581 1.903 -10.548 1.00 95.88 83 ALA A C 1
ATOM 706 O O . ALA A 1 83 ? 1.978 1.834 -9.481 1.00 95.88 83 ALA A O 1
ATOM 707 N N . TYR A 1 84 ? 3.584 2.764 -10.740 1.00 95.69 84 TYR A N 1
ATOM 708 C CA . TYR A 1 84 ? 3.973 3.757 -9.740 1.00 95.69 84 TYR A CA 1
ATOM 709 C C . TYR A 1 84 ? 2.859 4.778 -9.475 1.00 95.69 84 TYR A C 1
ATOM 711 O O . TYR A 1 84 ? 2.543 5.037 -8.314 1.00 95.69 84 TYR A O 1
ATOM 719 N N . ILE A 1 85 ? 2.230 5.312 -10.527 1.00 95.06 85 ILE A N 1
ATOM 720 C CA . ILE A 1 85 ? 1.112 6.258 -10.385 1.00 95.06 85 ILE A CA 1
ATOM 721 C C . ILE A 1 85 ? -0.047 5.620 -9.615 1.00 95.06 85 ILE A C 1
ATOM 723 O O . ILE A 1 85 ? -0.493 6.182 -8.618 1.00 95.06 85 ILE A O 1
ATOM 727 N N . GLN A 1 86 ? -0.454 4.408 -10.003 1.00 97.31 86 GLN A N 1
ATOM 728 C CA . GLN A 1 86 ? -1.522 3.665 -9.329 1.00 97.31 86 GLN A CA 1
ATOM 729 C C . GLN A 1 86 ? -1.196 3.387 -7.856 1.00 97.31 86 GLN A C 1
ATOM 731 O O . GLN A 1 86 ? -2.046 3.571 -6.987 1.00 97.31 86 GLN A O 1
ATOM 736 N N . LEU A 1 87 ? 0.043 2.994 -7.545 1.00 97.19 87 LEU A N 1
ATOM 737 C CA . LEU A 1 87 ? 0.471 2.781 -6.162 1.00 97.19 87 LEU A CA 1
ATOM 738 C C . LEU A 1 87 ? 0.413 4.082 -5.347 1.00 97.19 87 LEU A C 1
ATOM 740 O O . LEU A 1 87 ? -0.042 4.075 -4.205 1.00 97.19 87 LEU A O 1
ATOM 744 N N . ASN A 1 88 ? 0.821 5.208 -5.930 1.00 96.62 88 ASN A N 1
ATOM 745 C CA . ASN A 1 88 ? 0.769 6.500 -5.256 1.00 96.62 88 ASN A CA 1
ATOM 746 C C . ASN A 1 88 ? -0.669 6.985 -4.987 1.00 96.62 88 ASN A C 1
ATOM 748 O O . ASN A 1 88 ? -0.970 7.494 -3.901 1.00 96.62 88 ASN A O 1
ATOM 752 N N . GLU A 1 89 ? -1.567 6.809 -5.957 1.00 96.81 89 GLU A N 1
ATOM 753 C CA . GLU A 1 89 ? -2.997 7.107 -5.806 1.00 96.81 89 GLU A CA 1
ATOM 754 C C . GLU A 1 89 ? -3.611 6.269 -4.683 1.00 96.81 89 GLU A C 1
ATOM 756 O O . GLU A 1 89 ? -4.274 6.809 -3.796 1.00 96.81 89 GLU A O 1
ATOM 761 N N . LEU A 1 90 ? -3.288 4.974 -4.646 1.00 97.38 90 LEU A N 1
ATOM 762 C CA . LEU A 1 90 ? -3.712 4.060 -3.592 1.00 97.38 90 LEU A CA 1
ATOM 763 C C . LEU A 1 90 ? -3.278 4.525 -2.193 1.00 97.38 90 LEU A C 1
ATOM 765 O O . LEU A 1 90 ? -4.096 4.518 -1.273 1.00 97.38 90 LEU A O 1
ATOM 769 N N . PHE A 1 91 ? -2.031 4.971 -2.008 1.00 97.31 91 PHE A N 1
ATOM 770 C CA . PHE A 1 91 ? -1.590 5.548 -0.730 1.00 97.31 91 PHE A CA 1
ATOM 771 C C . PHE A 1 91 ? -2.374 6.814 -0.363 1.00 97.31 91 PHE A C 1
ATOM 773 O O . PHE A 1 91 ? -2.819 6.947 0.779 1.00 97.31 91 PHE A O 1
ATOM 780 N N . THR A 1 92 ? -2.574 7.717 -1.325 1.00 95.62 92 THR A N 1
ATOM 781 C CA . THR A 1 92 ? -3.300 8.982 -1.119 1.00 95.62 92 THR A CA 1
ATOM 782 C C . THR A 1 92 ? -4.759 8.744 -0.720 1.00 95.62 92 THR A C 1
ATOM 784 O O . THR A 1 92 ? -5.288 9.394 0.184 1.00 95.62 92 THR A O 1
ATOM 787 N N . GLU A 1 93 ? -5.429 7.799 -1.373 1.00 96.12 93 GLU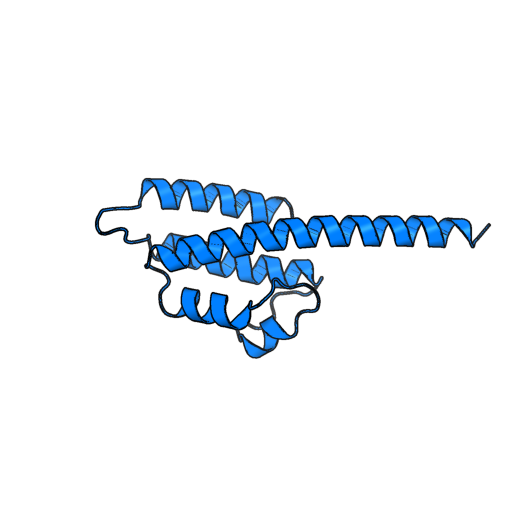 A N 1
ATOM 788 C CA . GLU A 1 93 ? -6.803 7.419 -1.051 1.00 96.12 93 GLU A CA 1
ATOM 789 C C . GLU A 1 93 ? -6.904 6.752 0.322 1.00 96.12 93 GLU A C 1
ATOM 791 O O . GLU A 1 93 ? -7.762 7.123 1.129 1.00 96.12 93 GLU A O 1
ATOM 796 N N . THR A 1 94 ? -5.996 5.823 0.633 1.00 95.88 94 THR A N 1
ATOM 797 C CA . THR A 1 94 ? -5.968 5.151 1.937 1.00 95.88 94 THR A CA 1
ATOM 798 C C . THR A 1 94 ? -5.685 6.130 3.084 1.00 95.88 94 THR A C 1
ATOM 800 O O . THR A 1 94 ? -6.264 5.987 4.162 1.00 95.88 94 THR A O 1
ATOM 803 N N . GLU A 1 95 ? -4.865 7.166 2.875 1.00 95.31 95 GLU A N 1
ATOM 804 C CA . GLU A 1 95 ? -4.640 8.228 3.869 1.00 95.31 95 GLU A CA 1
ATOM 805 C C . GLU A 1 95 ? -5.942 8.979 4.201 1.00 95.31 95 GLU A C 1
ATOM 807 O O . GLU A 1 95 ? -6.273 9.172 5.375 1.00 95.31 95 GLU A O 1
ATOM 812 N N . LYS A 1 96 ? -6.750 9.314 3.186 1.00 94.50 96 LYS A N 1
ATOM 813 C CA . LYS A 1 96 ? -8.074 9.930 3.384 1.00 94.50 96 LYS A CA 1
ATOM 814 C C . LYS A 1 96 ? -9.022 9.007 4.155 1.00 94.50 96 LYS A C 1
ATOM 816 O O . LYS A 1 96 ? -9.691 9.457 5.090 1.00 94.50 96 LYS A O 1
ATOM 821 N N . LEU A 1 97 ? -9.063 7.719 3.800 1.00 94.69 97 LEU A N 1
ATOM 822 C CA . LEU A 1 97 ? -9.876 6.717 4.501 1.00 94.69 97 LEU A CA 1
ATOM 823 C C . LEU A 1 97 ? -9.480 6.595 5.975 1.00 94.69 97 LEU A C 1
ATOM 825 O O . LEU A 1 97 ? -10.350 6.572 6.848 1.00 94.69 97 LEU A O 1
ATOM 829 N N . PHE A 1 98 ? -8.179 6.588 6.264 1.00 94.25 98 PHE A N 1
ATOM 830 C CA . PHE A 1 98 ? -7.656 6.528 7.624 1.00 94.25 98 PHE A CA 1
ATOM 831 C C . PHE A 1 98 ? -8.134 7.704 8.486 1.00 94.25 98 PHE A C 1
ATOM 833 O O . PHE A 1 98 ? -8.640 7.495 9.593 1.00 94.25 98 PHE A O 1
ATOM 840 N N . TYR A 1 99 ? -8.028 8.940 7.990 1.00 93.81 99 TYR A N 1
ATOM 841 C CA . TYR A 1 99 ? -8.490 10.113 8.739 1.00 93.81 99 TYR A CA 1
ATOM 842 C C . TYR A 1 99 ? -10.011 10.136 8.918 1.00 93.81 99 TYR A C 1
ATOM 844 O O . TYR A 1 99 ? -10.488 10.436 10.017 1.00 93.81 99 TYR A O 1
ATOM 852 N N . LYS A 1 100 ? -10.774 9.743 7.889 1.00 93.44 100 LYS A N 1
ATOM 853 C CA . LYS A 1 100 ? -12.233 9.578 7.986 1.00 93.44 100 LYS A CA 1
ATOM 854 C C . LYS A 1 100 ? -12.602 8.577 9.084 1.00 93.44 100 LYS A C 1
ATOM 856 O O . LYS A 1 100 ? -13.430 8.880 9.942 1.00 93.44 100 LYS A O 1
ATOM 861 N N . HIS A 1 101 ? -11.965 7.407 9.091 1.00 91.44 101 HIS A N 1
ATOM 862 C CA . HIS A 1 101 ? -12.233 6.364 10.077 1.00 91.44 101 HIS A CA 1
ATOM 863 C C . HIS A 1 101 ? -11.889 6.822 11.504 1.00 91.44 101 HIS A C 1
ATOM 865 O O . HIS A 1 101 ? -12.690 6.646 12.424 1.00 91.44 101 HIS A O 1
ATOM 871 N N . GLN A 1 102 ? -10.748 7.493 11.695 1.00 91.25 102 GLN A N 1
ATOM 872 C CA . GLN A 1 102 ? -10.380 8.056 12.997 1.00 91.25 102 GLN A CA 1
ATOM 873 C C . GLN A 1 102 ? -11.386 9.092 13.513 1.00 91.25 102 GLN A C 1
ATOM 875 O O . GLN A 1 102 ? -11.702 9.093 14.704 1.00 91.25 102 GLN A O 1
ATOM 880 N N . ALA A 1 103 ? -11.888 9.974 12.644 1.00 93.69 103 ALA A N 1
ATOM 881 C CA . ALA A 1 103 ? -12.880 10.974 13.028 1.00 93.69 103 ALA A CA 1
ATOM 882 C C . ALA A 1 103 ? -14.184 10.314 13.506 1.00 93.69 103 ALA A C 1
ATOM 884 O O . ALA A 1 103 ? -14.700 10.664 14.569 1.00 93.69 103 ALA A O 1
ATOM 885 N N . ILE A 1 104 ? -14.662 9.297 12.778 1.00 91.81 104 ILE A N 1
ATOM 886 C CA . ILE A 1 104 ? -15.852 8.517 13.151 1.00 91.81 104 ILE A CA 1
ATOM 887 C C . ILE A 1 104 ? -15.638 7.798 14.491 1.00 91.81 104 ILE A C 1
ATOM 889 O O . ILE A 1 104 ? -16.505 7.859 15.363 1.00 91.81 104 ILE A O 1
ATOM 893 N N . LYS A 1 105 ? -14.478 7.157 14.693 1.00 89.38 105 LYS A N 1
ATOM 894 C CA . LYS A 1 105 ? -14.142 6.452 15.944 1.00 89.38 105 LYS A CA 1
ATOM 895 C C . LYS A 1 105 ? -14.168 7.404 17.147 1.00 89.38 105 LYS A C 1
ATOM 897 O O . LYS A 1 105 ? -14.796 7.097 18.157 1.00 89.38 105 LYS A O 1
ATOM 902 N N . LYS A 1 106 ? -13.582 8.599 17.009 1.00 90.19 106 LYS A N 1
ATOM 903 C CA . LYS A 1 106 ? -13.608 9.651 18.044 1.00 90.19 106 LYS A CA 1
ATOM 904 C C . LYS A 1 106 ? -15.023 10.160 18.336 1.00 90.19 106 LYS A C 1
ATOM 906 O O . LYS A 1 106 ? -15.357 10.385 19.496 1.00 90.19 106 LYS A O 1
ATOM 911 N N . ALA A 1 107 ? -15.857 10.341 17.311 1.00 91.50 107 ALA A N 1
ATOM 912 C CA . ALA A 1 107 ? -17.240 10.785 17.489 1.00 91.50 107 ALA A CA 1
ATOM 913 C C . ALA A 1 107 ? -18.080 9.751 18.260 1.00 91.50 107 ALA A C 1
ATOM 915 O O . ALA A 1 107 ? -18.779 10.114 19.206 1.00 91.50 107 ALA A O 1
ATOM 916 N N . LYS A 1 108 ? -17.945 8.458 17.925 1.00 87.25 108 LYS A N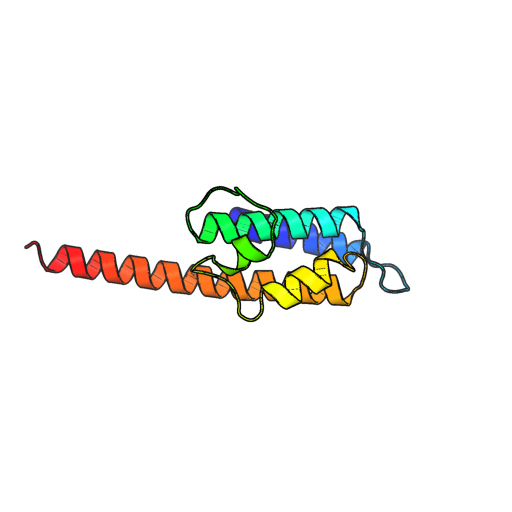 1
ATOM 917 C CA . LYS A 1 108 ? -18.620 7.356 18.634 1.00 87.25 108 LYS A CA 1
ATOM 918 C C . LYS A 1 108 ? -18.217 7.278 20.111 1.00 87.25 108 LYS A C 1
ATOM 920 O O . LYS A 1 108 ? -19.079 7.124 20.968 1.00 87.25 108 LYS A O 1
ATOM 925 N N . GLN A 1 109 ? -16.929 7.451 20.416 1.00 81.38 109 GLN A N 1
ATOM 926 C CA . GLN A 1 109 ? -16.424 7.448 21.797 1.00 81.38 109 GLN A CA 1
ATOM 927 C C . GLN A 1 109 ? -16.998 8.602 22.636 1.00 81.38 109 GLN A C 1
ATOM 929 O O . GLN A 1 109 ? -17.385 8.397 23.784 1.00 81.38 109 GLN A O 1
ATOM 934 N N . LYS A 1 110 ? -17.121 9.804 22.056 1.00 73.69 110 LYS A N 1
ATOM 935 C CA . LYS A 1 110 ? -17.734 10.959 22.735 1.00 73.69 110 LYS A CA 1
ATOM 936 C C . LYS A 1 110 ? -19.238 10.788 22.974 1.00 73.69 110 LYS A C 1
ATOM 938 O O . LYS A 1 110 ? -19.735 11.272 23.984 1.00 73.69 110 LYS A O 1
ATOM 943 N N . GLY A 1 111 ? -19.951 10.125 22.061 1.00 72.31 111 GLY A N 1
ATOM 944 C CA . GLY A 1 111 ? -21.371 9.802 22.230 1.00 72.31 111 GLY A CA 1
ATOM 945 C C . GLY A 1 111 ? -21.609 8.762 23.327 1.00 72.31 111 GLY A C 1
ATOM 946 O O . GLY A 1 111 ? -22.475 8.957 24.171 1.00 72.31 111 GLY A O 1
ATOM 947 N N . ALA A 1 112 ? -20.787 7.709 23.374 1.00 67.44 112 ALA A N 1
ATOM 948 C CA . ALA A 1 112 ? -20.878 6.669 24.400 1.00 67.44 112 ALA A CA 1
ATOM 949 C C . ALA A 1 112 ? -20.601 7.205 25.816 1.00 67.44 112 ALA A C 1
ATOM 951 O O . ALA A 1 112 ? -21.293 6.827 26.748 1.00 67.44 112 ALA A O 1
ATOM 952 N N . SER A 1 113 ? -19.653 8.138 25.976 1.00 60.81 113 SER A N 1
ATOM 953 C CA . SER A 1 113 ? -19.348 8.751 27.280 1.00 60.81 113 SER A CA 1
ATOM 954 C C . SER A 1 113 ? -20.438 9.697 27.806 1.00 60.81 113 SER A C 1
ATOM 956 O O . SER A 1 113 ? -20.402 10.032 28.986 1.00 60.81 113 SER A O 1
ATOM 958 N N . LYS A 1 114 ? -21.368 10.164 26.959 1.00 59.00 114 LYS A N 1
ATOM 959 C CA . LYS A 1 114 ? -22.474 11.055 27.360 1.00 59.00 114 LYS A CA 1
ATOM 960 C C . LYS A 1 114 ? -23.743 10.312 27.789 1.00 59.00 114 LYS A C 1
ATOM 962 O O . LYS A 1 114 ? -24.572 10.919 28.448 1.00 59.00 114 LYS A O 1
ATOM 967 N N . ASN A 1 115 ? -23.884 9.035 27.434 1.00 56.53 115 ASN A N 1
ATOM 968 C CA . ASN A 1 115 ? -25.043 8.205 27.792 1.00 56.53 115 ASN A CA 1
ATOM 969 C C . ASN A 1 115 ? -24.822 7.363 29.065 1.00 56.53 115 ASN A C 1
ATOM 971 O O . ASN A 1 115 ? -25.667 6.538 29.398 1.00 56.53 115 ASN A O 1
ATOM 975 N N . SER A 1 116 ? -23.691 7.548 29.752 1.00 55.47 116 SER A N 1
ATOM 976 C CA . SER A 1 116 ? -23.310 6.802 30.962 1.00 55.47 116 SER A CA 1
ATOM 977 C C . SER A 1 116 ? -23.310 7.661 32.234 1.00 55.47 116 SER A C 1
ATOM 979 O O . SER A 1 116 ? -22.720 7.244 33.230 1.00 55.47 116 SER A O 1
ATOM 981 N N . GLY A 1 117 ? -23.880 8.869 32.180 1.00 44.50 117 GLY A N 1
ATOM 982 C CA . GLY A 1 117 ? -23.910 9.842 33.276 1.00 44.50 117 GLY A CA 1
ATOM 983 C C . GLY A 1 117 ? -25.321 10.290 33.602 1.00 44.50 117 GLY A C 1
ATOM 984 O O . GLY A 1 117 ? -26.158 10.278 32.672 1.00 44.50 117 GLY A O 1
#

Foldseek 3Di:
DVVLLVVLVVLLVVQVVPQDPVRWTDLVSLVVLLVSLLQLQQVLLVHGPPDPDLVVSVPRPQADPPPSVLNVVCVVRVGHNVNVVSSVVRSVRSVVSSVVVVVVVVVVVVVVVVVPD